Protein AF-A0A4U1B820-F1 (afdb_monomer_lite)

pLDDT: mean 71.43, std 13.62, range [42.38, 93.38]

Radius of gyration: 17.87 Å; chains: 1; bounding box: 34×48×53 Å

Secondary structure (DSSP, 8-state):
-HHHHHHHHHHHHHHHHHHHHHHHHHHHHHHHHHHHHHHH--SS--S-HHHHHHHHHHHHHHHHHHSTTS-HHHHHHHHH--SS--HHHHHHHHHHHHHHHHHHHHHHH--HHHHHHHHHHHHHHHHHHHHHHHHTT-

Sequence (138 aa):
MEYVIAIIVLFIAFYFGKLFAYRSRSIGCAIEALQSTFDTYSEDAAPSPRFIKGRLSMAYDDLSRRAETADIKDYAKRMLAVNDPTPEHIAMLLLLKLSNDFKMENSKTQDPIFDVLSSWCENAHGHLVEGEKMKGLS

Structure (mmCIF, N/CA/C/O backbone):
data_AF-A0A4U1B820-F1
#
_entry.id   AF-A0A4U1B820-F1
#
loop_
_atom_site.group_PDB
_atom_site.id
_atom_site.type_symbol
_atom_site.la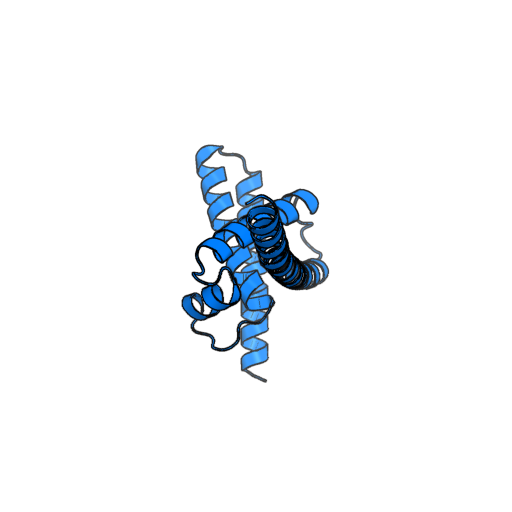bel_atom_id
_atom_site.label_alt_id
_atom_site.label_comp_id
_atom_site.label_asym_id
_atom_site.label_entity_id
_atom_site.label_seq_id
_atom_site.pdbx_PDB_ins_code
_atom_site.Cartn_x
_atom_site.Cartn_y
_atom_site.Cartn_z
_atom_site.occupancy
_atom_site.B_iso_or_equiv
_atom_site.auth_seq_id
_atom_site.auth_comp_id
_atom_site.auth_asym_id
_atom_site.auth_atom_id
_atom_site.pdbx_PDB_model_num
ATOM 1 N N . MET A 1 1 ? 11.362 30.726 32.177 1.00 55.50 1 MET A N 1
ATOM 2 C CA . MET A 1 1 ? 10.922 30.504 30.780 1.00 55.50 1 MET A CA 1
ATOM 3 C C . MET A 1 1 ? 11.479 29.211 30.182 1.00 55.50 1 MET A C 1
ATOM 5 O O . MET A 1 1 ? 10.722 28.527 29.512 1.00 55.50 1 MET A O 1
ATOM 9 N N . GLU A 1 2 ? 12.725 28.814 30.463 1.00 53.53 2 GLU A N 1
ATOM 10 C CA . GLU A 1 2 ? 13.340 27.586 29.905 1.00 53.53 2 GLU A CA 1
ATOM 11 C C . GLU A 1 2 ? 12.589 26.280 30.231 1.00 53.53 2 GLU A C 1
ATOM 13 O O . GLU A 1 2 ? 12.400 25.440 29.354 1.00 53.53 2 GLU A O 1
ATOM 18 N N . TYR A 1 3 ? 12.066 26.133 31.453 1.00 59.53 3 TYR A N 1
ATOM 19 C CA . TYR A 1 3 ? 11.310 24.938 31.859 1.00 59.53 3 TYR A CA 1
ATOM 20 C C . TYR A 1 3 ? 10.005 24.733 31.074 1.00 59.53 3 TYR A C 1
ATOM 22 O O . TYR A 1 3 ? 9.602 23.600 30.828 1.00 59.53 3 TYR A O 1
ATOM 30 N N . VAL A 1 4 ? 9.359 25.818 30.635 1.00 65.75 4 VAL A N 1
ATOM 31 C CA . VAL A 1 4 ? 8.118 25.749 29.844 1.00 65.75 4 VAL A CA 1
ATOM 32 C C . VAL A 1 4 ? 8.415 25.217 28.440 1.00 65.75 4 VAL A C 1
ATOM 34 O O . VAL A 1 4 ? 7.670 24.390 27.922 1.00 65.75 4 VAL A O 1
ATOM 37 N N . ILE A 1 5 ? 9.547 25.621 27.857 1.00 64.62 5 ILE A N 1
ATOM 38 C CA . ILE A 1 5 ? 9.996 25.155 26.539 1.00 64.62 5 ILE A CA 1
ATOM 39 C C . ILE A 1 5 ? 10.348 23.662 26.596 1.00 64.62 5 ILE A C 1
ATOM 41 O O . ILE A 1 5 ? 9.909 22.901 25.736 1.00 64.62 5 ILE A O 1
ATOM 45 N N . ALA A 1 6 ? 11.060 23.214 27.635 1.00 65.44 6 ALA A N 1
ATOM 46 C CA . ALA A 1 6 ? 11.412 21.802 27.810 1.00 65.44 6 ALA A CA 1
ATOM 47 C C . ALA A 1 6 ? 10.178 20.889 27.944 1.00 65.44 6 ALA A C 1
ATOM 49 O O . ALA A 1 6 ? 10.138 19.808 27.355 1.00 65.44 6 ALA A O 1
ATOM 50 N N . ILE A 1 7 ? 9.145 21.339 28.666 1.00 72.06 7 ILE A N 1
ATOM 51 C CA . ILE A 1 7 ? 7.883 20.600 28.817 1.00 72.06 7 ILE A CA 1
ATOM 52 C C . ILE A 1 7 ? 7.138 20.511 27.483 1.00 72.06 7 ILE A C 1
ATOM 54 O O . ILE A 1 7 ? 6.667 19.433 27.130 1.00 72.06 7 ILE A O 1
ATOM 58 N N . ILE A 1 8 ? 7.072 21.601 26.712 1.00 71.62 8 ILE A N 1
ATOM 59 C CA . ILE A 1 8 ? 6.437 21.602 25.385 1.00 71.62 8 ILE A CA 1
ATOM 60 C C . ILE A 1 8 ? 7.174 20.653 24.432 1.00 71.62 8 ILE A C 1
ATOM 62 O O . ILE A 1 8 ? 6.528 19.868 23.743 1.00 71.62 8 ILE A O 1
ATOM 66 N N . VAL A 1 9 ? 8.510 20.653 24.429 1.00 68.12 9 VAL A N 1
ATOM 67 C CA . VAL A 1 9 ? 9.314 19.743 23.593 1.00 68.12 9 VAL A CA 1
ATOM 68 C C . VAL A 1 9 ? 9.096 18.281 23.985 1.00 68.12 9 VAL A C 1
ATOM 70 O O . VAL A 1 9 ? 8.919 17.445 23.102 1.00 68.12 9 VAL A O 1
ATOM 73 N N . LEU A 1 10 ? 9.038 17.960 25.282 1.00 72.12 10 LEU A N 1
ATOM 74 C CA . LEU A 1 10 ? 8.713 16.609 25.754 1.00 72.12 10 LEU A CA 1
ATOM 75 C C . LEU A 1 10 ? 7.293 16.191 25.362 1.00 72.12 10 LEU A C 1
ATOM 77 O O . LEU A 1 10 ? 7.086 15.054 24.943 1.00 72.12 10 LEU A O 1
ATOM 81 N N . PHE A 1 11 ? 6.324 17.104 25.451 1.00 68.06 11 PHE A N 1
ATOM 82 C CA . PHE A 1 11 ? 4.939 16.835 25.071 1.00 68.06 11 PHE A CA 1
ATOM 83 C C . PHE A 1 11 ? 4.807 16.592 23.565 1.00 68.06 11 PHE A C 1
ATOM 85 O O . PHE A 1 11 ? 4.163 15.632 23.152 1.00 68.06 11 PHE A O 1
ATOM 92 N N . ILE A 1 12 ? 5.480 17.406 22.747 1.00 67.00 12 ILE A N 1
ATOM 93 C CA . ILE A 1 12 ? 5.582 17.235 21.295 1.00 67.00 12 ILE A CA 1
ATOM 94 C C . ILE A 1 12 ? 6.259 15.896 20.983 1.00 67.00 12 ILE A C 1
ATOM 96 O O . ILE A 1 12 ? 5.675 15.072 20.290 1.00 67.00 12 ILE A O 1
ATOM 100 N N . ALA A 1 13 ? 7.438 15.617 21.541 1.00 61.66 13 ALA A N 1
ATOM 101 C CA . ALA A 1 13 ? 8.157 14.366 21.302 1.00 61.66 13 ALA A CA 1
ATOM 102 C C . ALA A 1 13 ? 7.341 13.129 21.711 1.00 61.66 13 ALA A C 1
ATOM 104 O O . ALA A 1 13 ? 7.343 12.127 21.001 1.00 61.66 13 ALA A O 1
ATOM 105 N N . PHE A 1 14 ? 6.592 13.204 22.813 1.00 63.84 14 PHE A N 1
ATOM 106 C CA . PHE A 1 14 ? 5.706 12.132 23.260 1.00 63.84 14 PHE A CA 1
ATOM 107 C C . PHE A 1 14 ? 4.495 11.949 22.335 1.00 63.84 14 PHE A C 1
ATOM 109 O O . PHE A 1 14 ? 4.158 10.820 21.974 1.00 63.84 14 PHE A O 1
ATOM 116 N N . TYR A 1 15 ? 3.854 13.046 21.919 1.00 56.09 15 TYR A N 1
ATOM 117 C CA . TYR A 1 15 ? 2.681 13.017 21.045 1.00 56.09 15 TYR A CA 1
ATOM 118 C C . TYR A 1 15 ? 3.047 12.522 19.642 1.00 56.09 15 TYR A C 1
ATOM 120 O O . TYR A 1 15 ? 2.432 11.584 19.132 1.00 56.09 15 TYR A O 1
ATOM 128 N N . PHE A 1 16 ? 4.116 13.072 19.059 1.00 53.41 16 PHE A N 1
ATOM 129 C CA . PHE A 1 16 ? 4.671 12.603 17.794 1.00 53.41 16 PHE A CA 1
ATOM 130 C C . PHE A 1 16 ? 5.198 11.172 17.919 1.00 53.41 16 PHE A C 1
ATOM 132 O O . PHE A 1 16 ? 4.896 10.358 17.057 1.00 53.41 16 PHE A O 1
ATOM 139 N N . GLY A 1 17 ? 5.899 10.814 18.998 1.00 52.72 17 GLY A N 1
ATOM 140 C CA . GLY A 1 17 ? 6.413 9.459 19.217 1.00 52.72 17 GLY A CA 1
ATOM 141 C C . GLY A 1 17 ? 5.313 8.397 19.259 1.00 52.72 17 GLY A C 1
ATOM 142 O O . GLY A 1 17 ? 5.448 7.346 18.633 1.00 52.72 17 GLY A O 1
ATOM 143 N N . LYS A 1 18 ? 4.179 8.685 19.914 1.00 50.97 18 LYS A N 1
ATOM 144 C CA . LYS A 1 18 ? 3.003 7.804 19.872 1.00 50.97 18 LYS A CA 1
ATOM 145 C C . LYS A 1 18 ? 2.379 7.743 18.480 1.00 50.97 18 LYS A C 1
ATOM 147 O O . LYS A 1 18 ? 2.098 6.644 18.012 1.00 50.97 18 LYS A O 1
ATOM 152 N N . LEU A 1 19 ? 2.215 8.876 17.797 1.00 52.62 19 LEU A N 1
ATOM 153 C CA . LEU A 1 19 ? 1.731 8.917 16.411 1.00 52.62 19 LEU A CA 1
ATOM 154 C C . LEU A 1 19 ? 2.612 8.085 15.468 1.00 52.62 19 LEU A C 1
ATOM 156 O O . LEU A 1 19 ? 2.094 7.295 14.683 1.00 52.62 19 LEU A O 1
ATOM 160 N N . PHE A 1 20 ? 3.935 8.198 15.583 1.00 53.22 20 PHE A N 1
ATOM 161 C CA . PHE A 1 20 ? 4.890 7.411 14.804 1.00 53.22 20 PHE A CA 1
ATOM 162 C C . PHE A 1 20 ? 4.837 5.920 15.155 1.00 53.22 20 PHE A C 1
ATOM 164 O O . PHE A 1 20 ? 4.882 5.093 14.249 1.00 53.22 20 PHE A O 1
ATOM 171 N N . ALA A 1 21 ? 4.680 5.554 16.430 1.00 52.72 21 ALA A N 1
ATOM 172 C CA . ALA A 1 21 ? 4.559 4.155 16.845 1.00 52.72 21 ALA A CA 1
ATOM 173 C C . ALA A 1 21 ? 3.263 3.497 16.334 1.00 52.72 21 ALA A C 1
ATOM 175 O O . ALA A 1 21 ? 3.300 2.372 15.834 1.00 52.72 21 ALA A O 1
ATOM 176 N N . TYR A 1 22 ? 2.127 4.201 16.403 1.00 53.62 22 TYR A N 1
ATOM 177 C CA . TYR A 1 22 ? 0.849 3.715 15.868 1.00 53.62 22 TYR A CA 1
ATOM 178 C C . TYR A 1 22 ? 0.877 3.593 14.344 1.00 53.62 22 TYR A C 1
ATOM 180 O O . TYR A 1 22 ? 0.462 2.565 13.804 1.00 53.62 22 TYR A O 1
ATOM 188 N N . ARG A 1 23 ? 1.430 4.596 13.650 1.00 52.97 23 ARG A N 1
ATOM 189 C CA . ARG A 1 23 ? 1.606 4.550 12.194 1.00 52.97 23 ARG A CA 1
ATOM 190 C C . ARG A 1 23 ? 2.532 3.413 11.781 1.00 52.97 23 ARG A C 1
ATOM 192 O O . ARG A 1 23 ? 2.145 2.625 10.934 1.00 52.97 23 ARG A O 1
ATOM 199 N N . SER A 1 24 ? 3.687 3.261 12.428 1.00 52.78 24 SER A N 1
ATOM 200 C CA . SER A 1 24 ? 4.642 2.181 12.143 1.00 52.78 24 SER A CA 1
ATOM 201 C C . SER A 1 24 ? 4.023 0.791 12.323 1.00 52.78 24 SER A C 1
ATOM 203 O O . SER A 1 24 ? 4.220 -0.084 11.485 1.00 52.78 24 SER A O 1
ATOM 205 N N . ARG A 1 25 ? 3.197 0.593 13.360 1.00 56.41 25 ARG A N 1
ATOM 206 C CA . ARG A 1 25 ? 2.516 -0.687 13.603 1.00 56.41 25 ARG A CA 1
ATOM 207 C C . ARG A 1 25 ? 1.419 -0.983 12.579 1.00 56.41 25 ARG A C 1
ATOM 209 O O . ARG A 1 25 ? 1.316 -2.112 12.122 1.00 56.41 25 ARG A O 1
ATOM 216 N N . SER A 1 26 ? 0.623 0.016 12.202 1.00 53.12 26 SER A N 1
ATOM 217 C CA . SER A 1 26 ? -0.433 -0.139 11.191 1.00 53.12 26 SER A CA 1
ATOM 218 C C . SER A 1 26 ? 0.143 -0.325 9.779 1.00 53.12 26 SER A C 1
ATOM 220 O O . SER A 1 26 ? -0.326 -1.181 9.033 1.00 53.12 26 SER A O 1
ATOM 222 N N . ILE A 1 27 ? 1.231 0.385 9.454 1.00 56.25 27 ILE A N 1
ATOM 223 C CA . ILE A 1 27 ? 2.064 0.132 8.268 1.00 56.25 27 ILE A CA 1
ATOM 224 C C . ILE A 1 27 ? 2.595 -1.297 8.306 1.00 56.25 27 ILE A C 1
ATOM 226 O O . ILE A 1 27 ? 2.473 -2.006 7.319 1.00 56.25 27 ILE A O 1
ATOM 230 N N . GLY A 1 28 ? 3.146 -1.727 9.443 1.00 54.31 28 GLY A N 1
ATOM 231 C CA . GLY A 1 28 ? 3.644 -3.083 9.659 1.00 54.31 28 GLY A CA 1
ATOM 232 C C . GLY A 1 28 ? 2.584 -4.134 9.361 1.00 54.31 28 GLY A C 1
ATOM 233 O O . GLY A 1 28 ? 2.816 -4.967 8.502 1.00 54.31 28 GLY A O 1
ATOM 234 N N . CYS A 1 29 ? 1.396 -4.038 9.963 1.00 59.47 29 CYS A N 1
ATOM 235 C CA . CYS A 1 29 ? 0.311 -4.996 9.737 1.00 59.47 29 CYS A CA 1
ATOM 236 C C . CYS A 1 29 ? -0.246 -4.960 8.305 1.00 59.47 29 CYS A C 1
ATOM 238 O O . CYS A 1 29 ? -0.583 -6.006 7.763 1.00 59.47 29 CYS A O 1
ATOM 240 N N . ALA A 1 30 ? -0.347 -3.786 7.673 1.00 57.31 30 ALA A N 1
ATOM 241 C CA . ALA A 1 30 ? -0.787 -3.684 6.279 1.00 57.31 30 ALA A CA 1
ATOM 242 C C . ALA A 1 30 ? 0.271 -4.237 5.310 1.00 57.31 30 ALA A C 1
ATOM 244 O O . ALA A 1 30 ? -0.066 -4.928 4.353 1.00 57.31 30 ALA A O 1
ATOM 245 N N . ILE A 1 31 ? 1.555 -3.980 5.579 1.00 58.22 31 ILE A N 1
ATOM 246 C CA . ILE A 1 31 ? 2.679 -4.558 4.838 1.00 58.22 31 ILE A CA 1
ATOM 247 C C . ILE A 1 31 ? 2.772 -6.063 5.088 1.00 58.22 31 ILE A C 1
ATOM 249 O O . ILE A 1 31 ? 3.062 -6.784 4.149 1.00 58.22 31 ILE A O 1
ATOM 253 N N . GLU A 1 32 ? 2.510 -6.550 6.299 1.00 60.06 32 GLU A N 1
ATOM 254 C CA . GLU A 1 32 ? 2.460 -7.977 6.635 1.00 60.06 32 GLU A CA 1
ATOM 255 C C . GLU A 1 32 ? 1.273 -8.669 5.962 1.00 60.06 32 GLU A C 1
ATOM 257 O O . GLU A 1 32 ? 1.434 -9.764 5.441 1.00 60.06 32 GLU A O 1
ATOM 262 N N . ALA A 1 33 ? 0.099 -8.034 5.899 1.00 58.88 33 ALA A N 1
ATOM 263 C CA . ALA A 1 33 ? -1.048 -8.546 5.147 1.00 58.88 33 ALA A CA 1
ATOM 264 C C . ALA A 1 33 ? -0.750 -8.587 3.643 1.00 58.88 33 ALA A C 1
ATOM 266 O O . ALA A 1 33 ? -1.067 -9.565 2.965 1.00 58.88 33 ALA A O 1
ATOM 267 N N . LEU A 1 34 ? -0.056 -7.568 3.133 1.00 60.03 34 LEU A N 1
ATOM 268 C CA . LEU A 1 34 ? 0.490 -7.588 1.785 1.00 60.03 34 LEU A CA 1
ATOM 269 C C . LEU A 1 34 ? 1.520 -8.714 1.628 1.00 60.03 34 LEU A C 1
ATOM 271 O O . LEU A 1 34 ? 1.418 -9.445 0.658 1.00 60.03 34 LEU A O 1
ATOM 275 N N . GLN A 1 35 ? 2.457 -8.908 2.567 1.00 56.75 35 GLN A N 1
ATOM 276 C CA . GLN A 1 35 ? 3.464 -9.991 2.576 1.00 56.75 35 GLN A CA 1
ATOM 277 C C . GLN A 1 35 ? 2.837 -11.375 2.601 1.00 56.75 35 GLN A C 1
ATOM 279 O O . GLN A 1 35 ? 3.213 -12.204 1.793 1.00 56.75 35 GLN A O 1
ATOM 284 N N . SER A 1 36 ? 1.817 -11.591 3.418 1.00 56.88 36 SER A N 1
ATOM 285 C CA . SER A 1 36 ? 0.996 -12.801 3.402 1.00 56.88 36 SER A CA 1
ATOM 286 C C . SER A 1 36 ? 0.371 -13.037 2.019 1.00 56.88 36 SER A C 1
ATOM 288 O O . SER A 1 36 ? 0.421 -14.141 1.479 1.00 56.88 36 SER A O 1
ATOM 290 N N . THR A 1 37 ? -0.138 -11.977 1.386 1.00 53.84 37 THR A N 1
ATOM 291 C CA . THR A 1 37 ? -0.687 -12.045 0.022 1.00 53.84 37 THR A CA 1
ATOM 292 C C . THR A 1 37 ? 0.409 -12.317 -1.021 1.00 5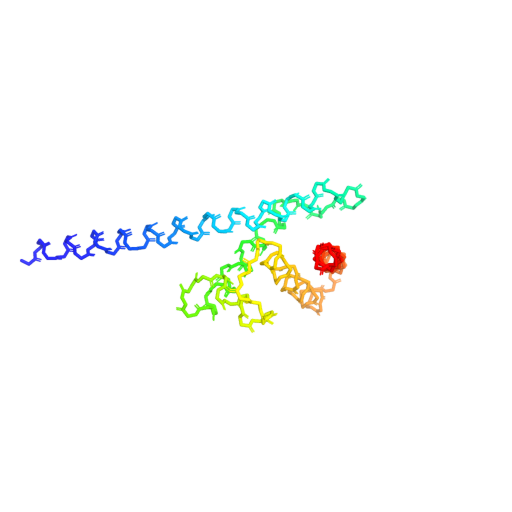3.84 37 THR A C 1
ATOM 294 O O . THR A 1 37 ? 0.193 -13.099 -1.941 1.00 53.84 37 THR A O 1
ATOM 297 N N . PHE A 1 38 ? 1.604 -11.736 -0.852 1.00 53.41 38 PHE A N 1
ATOM 298 C CA . PHE A 1 38 ? 2.796 -11.973 -1.675 1.00 53.41 38 PHE A CA 1
ATOM 299 C C . PHE A 1 38 ? 3.301 -13.423 -1.552 1.00 53.41 38 PHE A C 1
ATOM 301 O O . PHE A 1 38 ? 3.618 -14.034 -2.567 1.00 53.41 38 PHE A O 1
ATOM 308 N N . ASP A 1 39 ? 3.350 -13.979 -0.338 1.00 52.25 39 ASP A N 1
ATOM 309 C CA . ASP A 1 39 ? 3.803 -15.351 -0.058 1.00 52.25 39 ASP A CA 1
ATOM 310 C C . ASP A 1 39 ? 2.824 -16.395 -0.618 1.00 52.25 39 ASP A C 1
ATOM 312 O O . ASP A 1 39 ? 3.222 -17.503 -0.973 1.00 52.25 39 ASP A O 1
ATOM 316 N N . THR A 1 40 ? 1.546 -16.025 -0.744 1.00 49.59 40 THR A N 1
ATOM 317 C CA . THR A 1 40 ? 0.500 -16.865 -1.345 1.00 49.59 40 THR A CA 1
ATOM 318 C C . THR A 1 40 ? 0.516 -16.803 -2.883 1.00 49.59 40 THR A C 1
ATOM 320 O O . THR A 1 40 ? 0.015 -17.715 -3.536 1.00 49.59 40 THR A O 1
ATOM 323 N N . TYR A 1 41 ? 1.123 -15.767 -3.479 1.00 44.84 41 TYR A N 1
ATOM 324 C CA . TYR A 1 41 ? 1.188 -15.549 -4.929 1.00 44.84 41 TYR A CA 1
ATOM 325 C C . TYR A 1 41 ? 2.606 -15.767 -5.479 1.00 44.84 41 TYR A C 1
ATOM 327 O O . TYR A 1 41 ? 3.275 -14.843 -5.943 1.00 44.84 41 TYR A O 1
ATOM 335 N N . SER A 1 42 ? 3.088 -17.010 -5.423 1.00 45.00 42 SER A N 1
ATOM 336 C CA . SER A 1 42 ? 4.378 -17.395 -6.003 1.00 45.00 42 SER A CA 1
ATOM 337 C C . SER A 1 42 ? 4.241 -17.862 -7.459 1.00 45.00 42 SER A C 1
ATOM 339 O O . SER A 1 42 ? 4.435 -19.040 -7.742 1.00 45.00 42 SER A O 1
ATOM 341 N N . GLU A 1 43 ? 3.942 -16.959 -8.392 1.00 42.62 43 GLU A N 1
ATOM 342 C CA . GLU A 1 43 ? 4.202 -17.233 -9.823 1.00 42.62 43 GLU A CA 1
ATOM 343 C C . GLU A 1 43 ? 4.923 -16.085 -10.543 1.00 42.62 43 GLU A C 1
ATOM 345 O O . GLU A 1 43 ? 5.781 -16.360 -11.374 1.00 42.62 43 GLU A O 1
ATOM 350 N N . ASP A 1 44 ? 4.752 -14.828 -10.118 1.00 46.50 44 ASP A N 1
ATOM 351 C CA . ASP A 1 44 ? 5.515 -13.694 -10.651 1.00 46.50 44 ASP A CA 1
ATOM 352 C C . ASP A 1 44 ? 6.215 -12.954 -9.511 1.00 46.50 44 ASP A C 1
ATOM 354 O O . ASP A 1 44 ? 5.602 -12.186 -8.764 1.00 46.50 44 ASP A O 1
ATOM 358 N N . ALA A 1 45 ? 7.515 -13.209 -9.340 1.00 49.47 45 ALA A N 1
ATOM 359 C CA . ALA A 1 45 ? 8.330 -12.534 -8.339 1.00 49.47 45 ALA A CA 1
ATOM 360 C C . ALA A 1 45 ? 8.196 -11.013 -8.508 1.00 49.47 45 ALA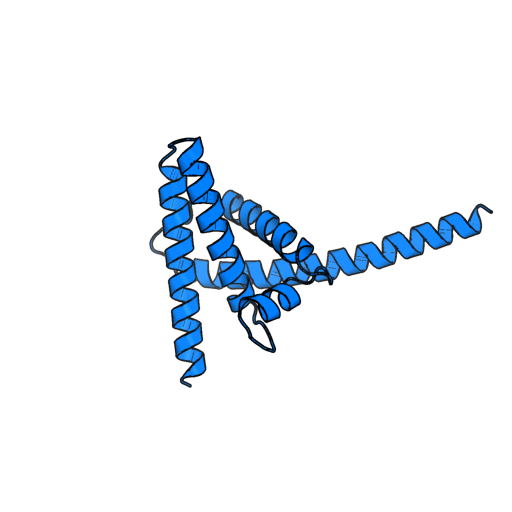 A C 1
ATOM 362 O O . ALA A 1 45 ? 8.641 -10.457 -9.514 1.00 49.47 45 ALA A O 1
ATOM 363 N N . ALA A 1 46 ? 7.587 -10.344 -7.522 1.00 53.19 46 ALA A N 1
ATOM 364 C CA . ALA A 1 46 ? 7.445 -8.894 -7.511 1.00 53.19 46 ALA A CA 1
ATOM 365 C C . ALA A 1 46 ? 8.798 -8.243 -7.877 1.00 53.19 46 ALA A C 1
ATOM 367 O O . ALA A 1 46 ? 9.811 -8.577 -7.244 1.00 53.19 46 ALA A O 1
ATOM 368 N N . PRO A 1 47 ? 8.869 -7.338 -8.875 1.00 61.41 47 PRO A N 1
ATOM 369 C CA . PRO A 1 47 ? 10.141 -6.761 -9.294 1.00 61.41 47 PRO A CA 1
ATOM 370 C C . PRO A 1 47 ? 10.772 -6.016 -8.110 1.00 61.41 47 PRO A C 1
ATOM 372 O O . PRO A 1 47 ? 10.229 -5.031 -7.623 1.00 61.41 47 PRO A O 1
ATOM 375 N N . SER A 1 48 ? 11.901 -6.526 -7.606 1.00 63.53 48 SER A N 1
ATOM 376 C CA . SER A 1 48 ? 12.601 -6.069 -6.391 1.00 63.53 48 SER A CA 1
ATOM 377 C C . SER A 1 48 ? 11.687 -5.808 -5.168 1.00 63.53 48 SER A C 1
ATOM 379 O O . SER A 1 48 ? 11.187 -4.695 -4.973 1.00 63.53 48 SER A O 1
ATOM 381 N N . PRO A 1 49 ? 11.564 -6.764 -4.226 1.00 65.12 49 PRO A N 1
ATOM 382 C CA . PRO A 1 49 ? 10.747 -6.617 -3.012 1.00 65.12 49 PRO A CA 1
ATOM 383 C C . PRO A 1 49 ? 11.044 -5.356 -2.183 1.00 65.12 49 PRO A C 1
ATOM 385 O O . PRO A 1 49 ? 10.152 -4.777 -1.563 1.00 65.12 49 PRO A O 1
ATOM 388 N N . ARG A 1 50 ? 12.301 -4.884 -2.185 1.00 66.38 50 ARG A N 1
ATOM 389 C CA . ARG A 1 50 ? 12.693 -3.641 -1.498 1.00 66.38 50 ARG A CA 1
ATOM 390 C C . ARG A 1 50 ? 12.066 -2.405 -2.139 1.00 66.38 50 ARG A C 1
ATOM 392 O O . ARG A 1 50 ? 11.647 -1.503 -1.418 1.00 66.38 50 ARG A O 1
ATOM 399 N N . PHE A 1 51 ? 12.008 -2.368 -3.469 1.00 72.62 51 PHE A N 1
ATOM 400 C CA . PHE A 1 51 ? 11.422 -1.258 -4.214 1.00 72.62 51 PHE A CA 1
ATOM 401 C C . PHE A 1 51 ? 9.918 -1.167 -3.943 1.00 72.62 51 PHE A C 1
ATOM 403 O O . PHE A 1 51 ? 9.434 -0.123 -3.507 1.00 72.62 51 PHE A O 1
ATOM 410 N N . ILE A 1 52 ? 9.206 -2.288 -4.082 1.00 72.88 52 ILE A N 1
ATOM 411 C CA . ILE A 1 52 ? 7.768 -2.374 -3.800 1.00 72.88 52 ILE A CA 1
ATOM 412 C C . ILE A 1 52 ? 7.452 -1.981 -2.354 1.00 72.88 52 ILE A C 1
ATOM 414 O O . ILE A 1 52 ? 6.560 -1.166 -2.122 1.00 72.88 52 ILE A O 1
ATOM 418 N N . LYS A 1 53 ? 8.228 -2.465 -1.376 1.00 69.50 53 LYS A N 1
ATOM 419 C CA . LYS A 1 53 ? 8.042 -2.098 0.036 1.00 69.50 53 LYS A CA 1
ATOM 420 C C . LYS A 1 53 ? 8.202 -0.594 0.280 1.00 69.50 53 LYS A C 1
ATOM 422 O O . LYS A 1 53 ? 7.410 -0.003 1.012 1.00 69.50 53 LYS A O 1
ATOM 427 N N . GLY A 1 54 ? 9.195 0.039 -0.348 1.00 69.38 54 GLY A N 1
ATOM 428 C CA . GLY A 1 54 ? 9.382 1.490 -0.262 1.00 69.38 54 GLY A CA 1
ATOM 429 C C . GLY A 1 54 ? 8.205 2.266 -0.860 1.00 69.38 54 GLY A C 1
ATOM 430 O O . GLY A 1 54 ? 7.718 3.221 -0.257 1.00 69.38 54 GLY A O 1
ATOM 431 N N . ARG A 1 55 ? 7.699 1.817 -2.014 1.00 80.62 55 ARG A N 1
ATOM 432 C CA . ARG A 1 55 ? 6.541 2.413 -2.697 1.00 80.62 55 ARG A CA 1
ATOM 433 C C . ARG A 1 55 ? 5.256 2.272 -1.880 1.0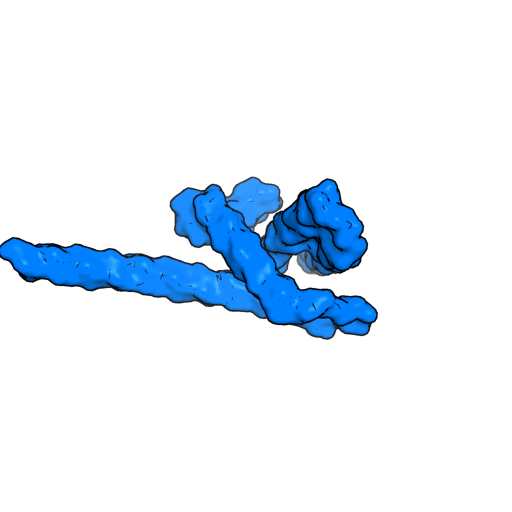0 80.62 55 ARG A C 1
ATOM 435 O O . ARG A 1 55 ? 4.532 3.251 -1.727 1.00 80.62 55 ARG A O 1
ATOM 442 N N . LEU A 1 56 ? 5.030 1.111 -1.272 1.00 75.19 56 LEU A N 1
ATOM 443 C CA . LEU A 1 56 ? 3.913 0.869 -0.356 1.00 75.19 56 LEU A CA 1
ATOM 444 C C . LEU A 1 56 ? 3.954 1.785 0.870 1.00 75.19 56 LEU A C 1
ATOM 446 O O . LEU A 1 56 ? 2.932 2.360 1.231 1.00 75.19 56 LEU A O 1
ATOM 450 N N . SER A 1 57 ? 5.131 1.975 1.474 1.00 74.06 57 SER A N 1
ATOM 451 C CA . SER A 1 57 ? 5.291 2.898 2.605 1.00 74.06 57 SER A CA 1
ATOM 452 C C . SER A 1 57 ? 4.950 4.337 2.212 1.00 74.06 57 SER A C 1
ATOM 454 O O . SER A 1 57 ? 4.219 5.014 2.929 1.00 74.06 57 SER A O 1
ATOM 456 N N . MET A 1 58 ? 5.422 4.796 1.048 1.00 77.81 58 MET A N 1
ATOM 457 C CA . MET A 1 58 ? 5.099 6.134 0.542 1.00 77.81 58 MET A CA 1
ATOM 458 C C . MET A 1 58 ? 3.604 6.292 0.238 1.00 77.81 58 MET A C 1
ATOM 460 O O . MET A 1 58 ? 3.017 7.327 0.555 1.00 77.81 58 MET A O 1
ATOM 464 N N . ALA A 1 59 ? 2.970 5.268 -0.340 1.00 79.56 59 ALA A N 1
ATOM 465 C CA . ALA A 1 59 ? 1.532 5.263 -0.590 1.00 79.56 59 ALA A CA 1
ATOM 466 C C . ALA A 1 59 ? 0.733 5.311 0.720 1.00 79.56 59 ALA A C 1
ATOM 468 O O . ALA A 1 59 ? -0.232 6.068 0.819 1.00 79.56 59 ALA A O 1
ATOM 469 N N . TYR A 1 60 ? 1.168 4.573 1.743 1.00 77.38 60 TYR A N 1
ATOM 470 C CA . TYR A 1 60 ? 0.560 4.608 3.069 1.00 77.38 60 TYR A CA 1
ATOM 471 C C . TYR A 1 60 ? 0.653 6.000 3.693 1.00 77.38 60 TYR A C 1
ATOM 473 O O . TYR A 1 60 ? -0.346 6.532 4.181 1.00 77.38 60 TYR A O 1
ATOM 481 N N . ASP A 1 61 ? 1.831 6.620 3.667 1.00 74.25 61 ASP A N 1
ATOM 482 C CA . ASP A 1 61 ? 2.026 7.965 4.212 1.00 74.25 61 ASP A CA 1
ATOM 483 C C . ASP A 1 61 ? 1.214 9.021 3.447 1.00 74.25 61 ASP A C 1
ATOM 485 O O . ASP A 1 61 ? 0.734 9.992 4.035 1.00 74.25 61 ASP A O 1
ATOM 489 N N . ASP A 1 62 ? 1.007 8.850 2.139 1.00 79.81 62 ASP A N 1
ATOM 490 C CA . ASP A 1 62 ? 0.126 9.727 1.365 1.00 79.81 62 ASP A CA 1
ATOM 491 C C . ASP A 1 62 ? -1.351 9.547 1.737 1.00 79.81 62 ASP A C 1
ATOM 493 O O . ASP A 1 62 ? -2.041 10.525 2.025 1.00 79.81 62 ASP A O 1
ATOM 497 N N . LEU A 1 63 ? -1.840 8.305 1.782 1.00 75.81 63 LEU A N 1
ATOM 498 C CA . LEU A 1 63 ? -3.242 8.012 2.096 1.00 75.81 63 LEU A CA 1
ATOM 499 C C . LEU A 1 63 ? -3.594 8.345 3.546 1.00 75.81 63 LEU A C 1
ATOM 501 O O . LEU A 1 63 ? -4.646 8.924 3.808 1.00 75.81 63 LEU A O 1
ATOM 505 N N . SER A 1 64 ? -2.698 8.049 4.486 1.00 71.00 64 SER A N 1
ATOM 506 C CA . SER A 1 64 ? -2.880 8.421 5.888 1.00 71.00 64 SER A CA 1
ATOM 507 C C . SER A 1 64 ? -2.923 9.937 6.062 1.00 71.00 64 SER A C 1
ATOM 509 O O . SER A 1 64 ? -3.799 10.419 6.760 1.00 71.00 64 SER A O 1
ATOM 511 N N . ARG A 1 65 ? -2.089 10.728 5.371 1.00 73.12 65 ARG A N 1
ATOM 512 C CA . ARG A 1 65 ? -2.180 12.204 5.420 1.00 73.12 65 ARG A CA 1
ATOM 513 C C . ARG A 1 65 ? -3.489 12.765 4.863 1.00 73.12 65 ARG A C 1
ATOM 515 O O . ARG A 1 65 ? -3.893 13.849 5.270 1.00 73.12 65 ARG A O 1
ATOM 522 N N . ARG A 1 66 ? -4.150 12.054 3.944 1.00 71.50 66 ARG A N 1
ATOM 523 C CA . ARG A 1 66 ? -5.498 12.403 3.453 1.00 71.50 66 ARG A CA 1
ATOM 524 C C . ARG A 1 66 ? -6.594 12.054 4.466 1.00 71.50 66 ARG A C 1
ATOM 526 O O . ARG A 1 66 ? -7.715 12.549 4.352 1.00 71.50 66 ARG A O 1
ATOM 533 N N . ALA A 1 67 ? -6.295 11.210 5.453 1.00 64.25 67 ALA A N 1
ATOM 534 C CA . ALA A 1 67 ? -7.139 11.032 6.623 1.00 64.25 67 ALA A CA 1
ATOM 535 C C . ALA A 1 67 ? -6.930 12.198 7.595 1.00 64.25 67 ALA A C 1
ATOM 537 O O . ALA A 1 67 ? -5.807 12.478 8.004 1.00 64.25 67 ALA A O 1
ATOM 538 N N . GLU A 1 68 ? -8.009 12.851 8.022 1.00 57.53 68 GLU A N 1
ATOM 539 C CA . GLU A 1 68 ? -7.940 13.948 9.003 1.00 57.53 68 GLU A CA 1
ATOM 540 C C . GLU A 1 68 ? -7.334 13.498 10.343 1.00 57.53 68 GLU A C 1
ATOM 542 O O . GLU A 1 68 ? -6.705 14.285 11.045 1.00 57.53 68 GLU A O 1
ATOM 547 N N . THR A 1 69 ? -7.468 12.212 10.671 1.00 58.41 69 THR A N 1
ATOM 548 C CA . THR A 1 69 ? -6.925 11.569 11.877 1.00 58.41 69 THR A CA 1
ATOM 549 C C . THR A 1 69 ? -5.506 11.033 11.697 1.00 58.41 69 THR A C 1
ATOM 551 O O . THR A 1 69 ? -4.899 10.529 12.642 1.00 58.41 69 THR A O 1
ATOM 554 N N . ALA A 1 70 ? -4.966 11.124 10.482 1.00 57.50 70 ALA A N 1
ATOM 555 C CA . ALA A 1 70 ? -3.758 10.442 10.056 1.00 57.50 70 ALA A CA 1
ATOM 556 C C . ALA A 1 70 ? -3.745 8.918 10.272 1.00 57.50 70 ALA A C 1
ATOM 558 O O . ALA A 1 70 ? -2.672 8.305 10.334 1.00 57.50 70 ALA A O 1
ATOM 559 N N . ASP A 1 71 ? -4.934 8.322 10.371 1.00 68.38 71 ASP A N 1
ATOM 560 C CA . ASP A 1 71 ? -5.152 6.886 10.368 1.00 68.38 71 ASP A CA 1
ATOM 561 C C . ASP A 1 71 ? -5.709 6.468 9.003 1.00 68.38 71 ASP A C 1
ATOM 563 O O . ASP A 1 71 ? -6.777 6.907 8.568 1.00 68.38 71 ASP A O 1
ATOM 567 N N . ILE A 1 72 ? -4.981 5.585 8.319 1.00 73.56 72 ILE A N 1
ATOM 568 C CA . ILE A 1 72 ? -5.419 5.030 7.039 1.00 73.56 72 ILE A CA 1
ATOM 569 C C . ILE A 1 72 ? -6.738 4.262 7.177 1.00 73.56 72 ILE A C 1
ATOM 571 O O . ILE A 1 72 ? -7.467 4.151 6.197 1.00 73.56 72 ILE A O 1
ATOM 575 N N . LYS A 1 73 ? -7.084 3.772 8.377 1.00 75.44 73 LYS A N 1
ATOM 576 C CA . LYS A 1 73 ? -8.375 3.130 8.628 1.00 75.44 73 LYS A CA 1
ATOM 577 C C . LYS A 1 73 ? -9.523 4.094 8.392 1.00 75.44 73 LYS A C 1
ATOM 579 O O . LYS A 1 73 ? -10.479 3.727 7.728 1.00 75.44 73 LYS A O 1
ATOM 584 N N . ASP A 1 74 ? -9.441 5.336 8.850 1.00 74.94 74 ASP A N 1
ATOM 585 C CA . ASP A 1 74 ? -10.536 6.288 8.635 1.00 74.94 74 ASP A CA 1
ATOM 586 C C . ASP A 1 74 ? -10.638 6.721 7.170 1.00 74.94 74 ASP A C 1
ATOM 588 O O . ASP A 1 74 ? -11.729 6.977 6.658 1.00 74.94 74 ASP A O 1
ATOM 592 N N . TYR A 1 75 ? -9.511 6.741 6.456 1.00 78.44 75 TYR A N 1
ATOM 593 C CA . TYR A 1 75 ? -9.532 6.850 5.001 1.00 78.44 75 TYR A CA 1
ATOM 594 C C . TYR A 1 75 ? -10.211 5.632 4.357 1.00 78.44 75 TYR A C 1
ATOM 596 O O . TYR A 1 75 ? -11.097 5.800 3.523 1.00 78.44 75 TYR A O 1
ATOM 604 N N . ALA A 1 76 ? -9.867 4.419 4.790 1.00 79.94 76 ALA A N 1
ATOM 605 C CA . ALA A 1 76 ? -10.431 3.183 4.266 1.00 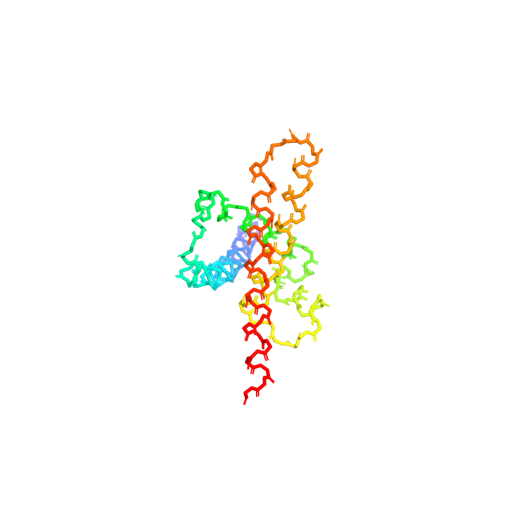79.94 76 ALA A CA 1
ATOM 606 C C . ALA A 1 76 ? -11.934 3.048 4.542 1.00 79.94 76 ALA A C 1
ATOM 608 O O . ALA A 1 76 ? -12.677 2.698 3.631 1.00 79.94 76 ALA A O 1
ATOM 609 N N . LYS A 1 77 ? -12.406 3.423 5.739 1.00 82.88 77 LYS A N 1
ATOM 610 C CA . LYS A 1 77 ? -13.839 3.482 6.075 1.00 82.88 77 LYS A CA 1
ATOM 611 C C . LYS A 1 77 ? -14.602 4.355 5.088 1.00 82.88 77 LYS A C 1
ATOM 613 O O . LYS A 1 77 ? -15.636 3.950 4.569 1.00 82.88 77 LYS A O 1
ATOM 618 N N . ARG A 1 78 ? -14.071 5.552 4.808 1.00 81.38 78 ARG A N 1
ATOM 619 C CA . ARG A 1 78 ? -14.696 6.521 3.897 1.00 81.38 78 ARG A CA 1
ATOM 620 C C . ARG A 1 78 ? -14.675 6.044 2.447 1.00 81.38 78 ARG A C 1
ATOM 622 O O . ARG A 1 78 ? -15.679 6.175 1.761 1.00 81.38 78 ARG A O 1
ATOM 629 N N . MET A 1 79 ? -13.550 5.498 1.991 1.00 83.62 79 MET A N 1
ATOM 630 C CA . MET A 1 79 ? -13.375 5.096 0.591 1.00 83.62 79 MET A CA 1
ATOM 631 C C . MET A 1 79 ? -14.083 3.791 0.237 1.00 83.62 79 MET A C 1
ATOM 633 O O . MET A 1 79 ? -14.562 3.653 -0.883 1.00 83.62 79 MET A O 1
ATOM 637 N N . LEU A 1 80 ? -14.136 2.837 1.167 1.00 82.31 80 LEU A N 1
ATOM 638 C CA . LEU A 1 80 ? -14.695 1.503 0.933 1.00 82.31 80 LEU A CA 1
ATOM 639 C C . LEU A 1 80 ? -16.097 1.330 1.533 1.00 82.31 80 LEU A C 1
ATOM 641 O O . LEU A 1 80 ? -16.699 0.278 1.361 1.00 82.31 80 LEU A O 1
ATOM 645 N N . ALA A 1 81 ? -16.618 2.346 2.231 1.00 82.81 81 ALA A N 1
ATOM 646 C CA . ALA A 1 81 ? -17.903 2.304 2.934 1.00 82.81 81 ALA A CA 1
ATOM 647 C C . ALA A 1 81 ? -18.034 1.121 3.922 1.00 82.81 81 ALA A C 1
ATOM 649 O O . ALA A 1 81 ? -19.121 0.583 4.125 1.00 82.81 81 ALA A O 1
ATOM 650 N N . VAL A 1 82 ? -16.922 0.730 4.557 1.00 78.94 82 VAL A N 1
ATOM 651 C CA . VAL A 1 82 ? -16.862 -0.333 5.575 1.00 78.94 82 VAL A CA 1
ATOM 652 C C . VAL A 1 82 ? -16.716 0.261 6.976 1.00 78.94 82 VAL A C 1
ATOM 654 O O . VAL A 1 82 ? -16.018 1.255 7.165 1.00 78.94 82 VAL A O 1
ATOM 657 N N . ASN A 1 83 ? -17.356 -0.349 7.977 1.00 76.00 83 ASN A N 1
ATOM 658 C CA . ASN A 1 83 ? -17.333 0.164 9.354 1.00 76.00 83 ASN A CA 1
ATOM 659 C C . ASN A 1 83 ? -16.023 -0.149 10.098 1.00 76.00 83 ASN A C 1
ATOM 661 O O . ASN A 1 83 ? -15.543 0.692 10.862 1.00 76.00 83 ASN A O 1
ATOM 665 N N . ASP A 1 84 ? -15.428 -1.322 9.857 1.00 80.56 84 ASP A N 1
ATOM 666 C CA . ASP A 1 84 ? -14.155 -1.738 10.456 1.00 80.56 84 ASP A CA 1
ATOM 667 C C . ASP A 1 84 ? -13.193 -2.267 9.376 1.00 80.56 84 ASP A C 1
ATOM 669 O O . ASP A 1 84 ? -13.281 -3.429 8.978 1.00 80.56 84 ASP A O 1
ATOM 673 N N . PRO A 1 85 ? -12.305 -1.414 8.833 1.00 78.12 85 PRO A N 1
ATOM 674 C CA . PRO A 1 85 ? -11.374 -1.816 7.791 1.00 78.12 85 PRO A CA 1
ATOM 675 C C . PRO A 1 85 ? -10.320 -2.772 8.343 1.00 78.12 85 PRO A C 1
ATOM 677 O O . PRO A 1 85 ? -9.545 -2.435 9.248 1.00 78.12 85 PRO A O 1
ATOM 680 N N . THR A 1 86 ? -10.258 -3.947 7.729 1.00 79.06 86 THR A N 1
ATOM 681 C CA . THR A 1 86 ? -9.210 -4.944 7.959 1.00 79.06 86 THR A CA 1
ATOM 682 C C . THR A 1 86 ? -7.889 -4.530 7.287 1.00 79.06 86 THR A C 1
ATOM 684 O O . THR A 1 86 ? -7.869 -3.645 6.421 1.00 79.06 86 THR A O 1
ATOM 687 N N . PRO A 1 87 ? -6.754 -5.149 7.657 1.00 76.38 87 PRO A N 1
ATOM 688 C CA . PRO A 1 87 ? -5.489 -4.963 6.948 1.00 76.38 87 PRO A CA 1
ATOM 689 C C . PRO A 1 87 ? -5.583 -5.216 5.435 1.00 76.38 87 PRO A C 1
ATOM 691 O O . PRO A 1 87 ? -4.938 -4.507 4.666 1.00 76.38 87 PRO A O 1
ATOM 694 N N . GLU A 1 88 ? -6.418 -6.157 4.993 1.00 77.50 88 GLU A N 1
ATOM 695 C CA . GLU A 1 88 ? -6.659 -6.457 3.579 1.00 77.50 88 GLU A CA 1
ATOM 696 C C . GLU A 1 88 ? -7.342 -5.295 2.847 1.00 77.50 88 GLU A C 1
ATOM 698 O O . GLU A 1 88 ? -6.921 -4.928 1.753 1.00 77.50 88 GLU A O 1
ATOM 703 N N . HIS A 1 89 ? -8.320 -4.634 3.471 1.00 81.31 89 HIS A N 1
ATOM 704 C CA . HIS A 1 89 ? -8.933 -3.421 2.918 1.00 81.31 89 HIS A CA 1
ATOM 705 C C . HIS A 1 89 ? -7.907 -2.297 2.718 1.00 81.31 89 HIS A C 1
ATOM 707 O O . HIS A 1 89 ? -7.921 -1.577 1.718 1.00 81.31 89 HIS A O 1
ATOM 713 N N . ILE A 1 90 ? -6.984 -2.148 3.669 1.00 81.38 90 ILE A N 1
ATOM 714 C CA . ILE A 1 90 ? -5.890 -1.178 3.565 1.00 81.38 90 ILE A CA 1
ATOM 715 C C . ILE A 1 90 ? -4.937 -1.583 2.432 1.00 81.38 90 ILE A C 1
ATOM 717 O O . ILE A 1 90 ? -4.552 -0.740 1.623 1.00 81.38 90 ILE A O 1
ATOM 721 N N . ALA A 1 91 ? -4.594 -2.868 2.336 1.00 81.38 91 ALA A N 1
ATOM 722 C CA . ALA A 1 91 ? -3.760 -3.420 1.275 1.00 81.38 91 ALA A CA 1
ATOM 723 C C . ALA A 1 91 ? -4.355 -3.172 -0.122 1.00 81.38 91 ALA A C 1
ATOM 725 O O . ALA A 1 91 ? -3.634 -2.721 -1.012 1.00 81.38 91 ALA A O 1
ATOM 726 N N . MET A 1 92 ? -5.667 -3.361 -0.300 1.00 85.50 92 MET A N 1
ATOM 727 C CA . MET A 1 92 ? -6.374 -3.038 -1.547 1.00 85.50 92 MET A CA 1
ATOM 728 C C . MET A 1 92 ? -6.178 -1.572 -1.943 1.00 85.50 92 MET A C 1
ATOM 730 O O . MET A 1 92 ? -5.780 -1.277 -3.069 1.00 85.50 92 MET A O 1
ATOM 734 N N . LEU A 1 93 ? -6.391 -0.637 -1.014 1.00 85.38 93 LEU A N 1
ATOM 735 C CA . LEU A 1 93 ? -6.235 0.794 -1.299 1.00 85.38 93 LEU A CA 1
ATOM 736 C C . LEU A 1 93 ? -4.797 1.156 -1.680 1.00 85.38 93 LEU A C 1
ATOM 738 O O . LEU A 1 93 ? -4.580 1.975 -2.576 1.00 85.38 93 LEU A O 1
ATOM 742 N N . LEU A 1 94 ? -3.815 0.536 -1.024 1.00 84.69 94 LEU A N 1
ATOM 743 C CA . LEU A 1 94 ? -2.400 0.736 -1.331 1.00 84.69 94 LEU A CA 1
ATOM 744 C C . LEU A 1 94 ? -2.042 0.209 -2.724 1.00 84.69 94 LEU A C 1
ATOM 746 O O . LEU A 1 94 ? -1.379 0.915 -3.484 1.00 84.69 94 LEU A O 1
ATOM 750 N N . LEU A 1 95 ? -2.506 -0.991 -3.082 1.00 85.56 95 LEU A N 1
ATOM 751 C CA . LEU A 1 95 ? -2.264 -1.597 -4.395 1.00 85.56 95 LEU A CA 1
ATOM 752 C C . LEU A 1 95 ? -2.941 -0.810 -5.519 1.00 85.56 95 LEU A C 1
ATOM 754 O O . LEU A 1 95 ? -2.311 -0.543 -6.541 1.00 85.56 95 LEU A O 1
ATOM 758 N N . LEU A 1 96 ? -4.182 -0.363 -5.309 1.00 88.62 96 LEU A N 1
ATOM 759 C CA . LEU A 1 96 ? -4.902 0.468 -6.273 1.00 88.62 96 LEU A CA 1
ATOM 760 C C . LEU A 1 96 ? -4.179 1.800 -6.507 1.00 88.62 96 LEU A C 1
ATOM 762 O O . LEU A 1 96 ? -4.025 2.243 -7.647 1.00 88.62 96 LEU A O 1
ATOM 766 N N . LYS A 1 97 ? -3.699 2.441 -5.435 1.00 88.19 97 LYS A N 1
ATOM 767 C CA . LYS A 1 97 ? -2.892 3.658 -5.552 1.00 88.19 97 LYS A CA 1
ATOM 768 C C . LYS A 1 97 ? -1.593 3.400 -6.320 1.00 88.19 97 LYS A C 1
ATOM 770 O O . LYS A 1 97 ? -1.273 4.174 -7.219 1.00 88.19 97 LYS A O 1
ATOM 775 N N . LEU A 1 98 ? -0.867 2.331 -5.993 1.00 87.94 98 LEU A N 1
ATOM 776 C CA . LEU A 1 98 ? 0.394 2.008 -6.657 1.00 87.94 98 LEU A CA 1
ATOM 777 C C . LEU A 1 98 ? 0.227 1.678 -8.137 1.00 87.94 98 LEU A C 1
ATOM 779 O O . LEU A 1 98 ? 1.024 2.169 -8.931 1.00 87.94 98 LEU A O 1
ATOM 783 N N . SER A 1 99 ? -0.813 0.930 -8.516 1.00 90.69 99 SER A N 1
ATOM 784 C CA . SER A 1 99 ? -1.130 0.688 -9.930 1.00 90.69 99 SER A CA 1
ATOM 785 C C . SER A 1 99 ? -1.255 2.011 -10.693 1.00 90.69 99 SER A C 1
ATOM 787 O O . SER A 1 99 ? -0.586 2.216 -11.706 1.00 90.69 99 SER A O 1
ATOM 789 N N . ASN A 1 100 ? -2.036 2.956 -10.159 1.00 92.31 100 ASN A N 1
ATOM 790 C CA . ASN A 1 100 ? -2.217 4.267 -10.783 1.00 92.31 100 ASN A CA 1
ATOM 791 C C . ASN A 1 100 ? -0.913 5.079 -10.846 1.00 92.31 100 ASN A C 1
ATOM 793 O O . ASN A 1 100 ? -0.632 5.708 -11.868 1.00 92.31 100 ASN A O 1
ATOM 797 N N . ASP A 1 101 ? -0.103 5.051 -9.782 1.00 90.81 101 ASP A N 1
ATOM 798 C CA . ASP A 1 101 ? 1.192 5.738 -9.754 1.00 90.81 101 ASP A CA 1
ATOM 799 C C . ASP A 1 101 ? 2.152 5.150 -10.809 1.00 90.81 101 ASP A C 1
ATOM 801 O O . ASP A 1 101 ? 2.819 5.905 -11.517 1.00 90.81 101 ASP A O 1
ATOM 805 N N . PHE A 1 102 ? 2.181 3.824 -10.982 1.00 90.25 102 PHE A N 1
ATOM 806 C CA . PHE A 1 102 ? 2.994 3.168 -12.009 1.00 90.25 102 PHE A CA 1
ATOM 807 C C . PHE A 1 102 ? 2.479 3.427 -13.426 1.00 90.25 102 PHE A C 1
ATOM 809 O O . PHE A 1 102 ? 3.278 3.744 -14.301 1.00 90.25 102 PHE A O 1
ATOM 816 N N . LYS A 1 103 ? 1.163 3.414 -13.664 1.00 92.31 103 LYS A N 1
ATOM 817 C CA . LYS A 1 103 ? 0.585 3.812 -14.963 1.00 92.31 103 LYS A CA 1
ATOM 818 C C . LYS A 1 103 ? 0.964 5.243 -15.340 1.00 92.31 103 LYS A C 1
ATOM 820 O O . LYS A 1 103 ? 1.292 5.523 -16.493 1.00 92.31 103 LYS A O 1
ATOM 825 N N . MET A 1 104 ? 0.963 6.148 -14.363 1.00 93.38 104 MET A N 1
ATOM 826 C CA . MET A 1 104 ? 1.406 7.527 -14.559 1.00 93.38 104 MET A CA 1
ATOM 827 C C . MET A 1 104 ? 2.922 7.633 -14.795 1.00 93.38 104 MET A C 1
ATOM 829 O O . MET A 1 104 ? 3.368 8.503 -15.538 1.00 93.38 104 MET A O 1
ATOM 833 N N . GLU A 1 105 ? 3.741 6.799 -14.158 1.00 90.44 105 GLU A N 1
ATOM 834 C CA . GLU A 1 105 ? 5.185 6.768 -14.420 1.00 90.44 105 GLU A CA 1
ATOM 835 C C . GLU A 1 105 ? 5.502 6.176 -15.792 1.00 90.44 105 GLU A C 1
ATOM 837 O O . GLU A 1 105 ? 6.324 6.747 -16.512 1.00 90.44 105 GLU A O 1
ATOM 842 N N . ASN A 1 106 ? 4.794 5.123 -16.206 1.00 90.19 106 ASN A N 1
ATOM 843 C CA . ASN A 1 106 ? 4.891 4.560 -17.549 1.00 90.19 106 ASN A CA 1
ATOM 844 C C . ASN A 1 106 ? 4.540 5.613 -18.609 1.00 90.19 106 ASN A C 1
ATOM 846 O O . ASN A 1 106 ? 5.285 5.810 -19.561 1.00 90.19 106 ASN A O 1
ATOM 850 N N . SER A 1 107 ? 3.463 6.385 -18.416 1.00 91.69 107 SER A N 1
ATOM 851 C CA . SER A 1 107 ? 3.084 7.427 -19.383 1.00 91.69 107 SER A CA 1
ATOM 852 C C . SER A 1 107 ? 4.120 8.553 -19.516 1.00 91.69 107 SER A C 1
ATOM 854 O O . SER A 1 107 ? 4.201 9.189 -20.566 1.00 91.69 107 SER A O 1
ATOM 856 N N . LYS A 1 108 ? 4.935 8.786 -18.478 1.00 93.31 108 LYS A N 1
ATOM 857 C CA . LYS A 1 108 ? 6.012 9.791 -18.471 1.00 93.31 108 LYS A CA 1
ATOM 858 C C . LYS A 1 108 ? 7.340 9.268 -19.011 1.00 93.31 108 LYS A C 1
ATOM 860 O O . LYS A 1 108 ? 8.072 10.026 -19.638 1.00 93.31 108 LYS A O 1
ATOM 865 N N . THR A 1 109 ? 7.677 8.021 -18.701 1.00 89.81 109 THR A N 1
ATOM 866 C CA . THR A 1 109 ? 9.009 7.442 -18.954 1.00 89.81 109 THR A CA 1
ATOM 867 C C . THR A 1 109 ? 9.033 6.482 -20.137 1.00 89.81 109 THR A C 1
ATOM 869 O O . THR A 1 109 ? 10.094 6.286 -20.719 1.00 89.81 109 THR A O 1
ATOM 872 N N . GLN A 1 110 ? 7.878 5.917 -20.501 1.00 89.94 110 GLN A N 1
ATOM 873 C CA . GLN A 1 110 ? 7.716 4.827 -21.466 1.00 89.94 110 GLN A CA 1
ATOM 874 C C . GLN A 1 110 ? 8.527 3.570 -21.110 1.00 89.94 110 GLN A C 1
ATOM 876 O O . GLN A 1 110 ? 8.850 2.772 -21.989 1.00 89.94 110 GLN A O 1
ATOM 881 N N . ASP A 1 111 ? 8.874 3.391 -19.831 1.00 84.81 111 ASP A N 1
ATOM 882 C CA . ASP A 1 111 ? 9.590 2.207 -19.366 1.00 84.81 111 ASP A CA 1
ATOM 883 C C . ASP A 1 111 ? 8.596 1.053 -19.112 1.00 84.81 111 ASP A C 1
ATOM 885 O O . ASP A 1 111 ? 7.732 1.166 -18.230 1.00 84.81 111 ASP A O 1
ATOM 889 N N . PRO A 1 112 ? 8.718 -0.076 -19.842 1.00 84.19 112 PRO A N 1
ATOM 890 C CA . PRO A 1 112 ? 7.803 -1.208 -19.721 1.00 84.19 112 PRO A CA 1
ATOM 891 C C . PRO A 1 112 ? 7.792 -1.832 -18.322 1.00 84.19 112 PRO A C 1
ATOM 893 O O . PRO A 1 112 ? 6.825 -2.511 -17.974 1.00 84.19 112 PRO A O 1
ATOM 896 N N . ILE A 1 113 ? 8.813 -1.591 -17.486 1.00 83.88 113 ILE A N 1
ATOM 897 C CA . ILE A 1 113 ? 8.816 -2.091 -16.108 1.00 83.88 113 ILE A CA 1
ATOM 898 C C . ILE A 1 113 ? 7.620 -1.569 -15.311 1.00 83.88 113 ILE A C 1
ATOM 900 O O . ILE A 1 113 ? 7.063 -2.292 -14.487 1.00 83.88 113 ILE A O 1
ATOM 904 N N . PHE A 1 114 ? 7.188 -0.333 -15.568 1.00 85.50 114 PHE A N 1
ATOM 905 C CA . PHE A 1 114 ? 6.058 0.262 -14.865 1.00 85.50 114 PHE A CA 1
ATOM 906 C C . PHE A 1 114 ? 4.727 -0.348 -15.298 1.00 85.50 114 PHE A C 1
ATOM 908 O O . PHE A 1 114 ? 3.810 -0.436 -14.483 1.00 85.50 114 PHE A O 1
ATOM 915 N N . ASP A 1 115 ? 4.630 -0.827 -16.537 1.00 85.44 115 ASP A N 1
ATOM 916 C CA . ASP A 1 115 ? 3.453 -1.555 -17.007 1.00 85.44 115 ASP A CA 1
ATOM 917 C C . ASP A 1 115 ? 3.328 -2.901 -16.283 1.00 85.44 115 ASP A C 1
ATOM 919 O O . ASP A 1 115 ? 2.293 -3.186 -15.679 1.00 85.44 115 ASP A O 1
ATOM 923 N N . VAL A 1 116 ? 4.435 -3.653 -16.212 1.00 83.88 116 VAL A N 1
ATOM 924 C CA . VAL A 1 116 ? 4.535 -4.912 -15.453 1.00 83.88 116 VAL A CA 1
ATOM 925 C C . VAL A 1 116 ? 4.184 -4.694 -13.980 1.00 83.88 116 VAL A C 1
ATOM 927 O O . VAL A 1 116 ? 3.376 -5.429 -13.417 1.00 83.88 116 VAL A O 1
ATOM 930 N N . LEU A 1 117 ? 4.749 -3.657 -13.356 1.00 83.50 117 LEU A N 1
ATOM 931 C CA . LEU A 1 117 ? 4.472 -3.308 -11.962 1.00 83.50 117 LEU A CA 1
ATOM 932 C C . LEU A 1 117 ? 3.000 -2.943 -11.737 1.00 83.50 117 LEU A C 1
ATOM 934 O O . LEU A 1 117 ? 2.418 -3.338 -10.726 1.00 83.50 117 LEU A O 1
ATOM 938 N N . SER A 1 118 ? 2.389 -2.208 -12.669 1.00 87.31 118 SER A N 1
ATOM 939 C CA . SER A 1 118 ? 0.977 -1.840 -12.572 1.00 87.31 118 SER A CA 1
ATOM 940 C C . SER A 1 118 ? 0.059 -3.055 -12.698 1.00 87.31 118 SER A C 1
ATOM 942 O O . SER A 1 118 ? -0.805 -3.244 -11.843 1.00 87.31 118 SER A O 1
ATOM 944 N N . SER A 1 119 ? 0.301 -3.930 -13.680 1.00 85.56 119 SER A N 1
ATOM 945 C CA . SER A 1 119 ? -0.462 -5.166 -13.870 1.00 85.56 119 SER A CA 1
ATOM 946 C C . SER A 1 119 ? -0.324 -6.091 -12.665 1.00 85.56 119 SER A C 1
ATOM 948 O O . SER A 1 119 ? -1.313 -6.655 -12.198 1.00 85.56 119 SER A O 1
ATOM 950 N N . TRP A 1 120 ? 0.879 -6.177 -12.099 1.00 83.56 120 TRP A N 1
ATOM 951 C CA . TRP A 1 120 ? 1.126 -6.927 -10.878 1.00 83.56 120 TRP A CA 1
ATOM 952 C C . TRP A 1 120 ? 0.282 -6.393 -9.702 1.00 83.56 120 TRP A C 1
ATOM 954 O O . TRP A 1 120 ? -0.389 -7.169 -9.019 1.00 83.56 120 TRP A O 1
ATOM 964 N N . CYS A 1 121 ? 0.236 -5.069 -9.500 1.00 83.31 121 CYS A N 1
ATOM 965 C CA . CYS A 1 121 ? -0.607 -4.460 -8.465 1.00 83.31 121 CYS A CA 1
ATOM 966 C C . CYS A 1 121 ? -2.106 -4.723 -8.686 1.00 83.31 121 CYS A C 1
ATOM 968 O O . CYS A 1 121 ? -2.833 -4.939 -7.716 1.00 83.31 121 CYS A O 1
ATOM 970 N N . GLU A 1 122 ? -2.573 -4.709 -9.935 1.00 86.69 122 GLU A N 1
ATOM 971 C CA . GLU A 1 122 ? -3.979 -4.968 -10.278 1.00 86.69 122 GLU A CA 1
ATOM 972 C C . GLU A 1 122 ? -4.384 -6.414 -10.023 1.00 86.69 122 GLU A C 1
ATOM 974 O O . GLU A 1 122 ? -5.447 -6.656 -9.449 1.00 86.69 122 GLU A O 1
ATOM 979 N N . ASN A 1 123 ? -3.513 -7.361 -10.364 1.00 83.25 123 ASN A N 1
ATOM 980 C CA . ASN A 1 123 ? -3.737 -8.773 -10.084 1.00 83.25 123 ASN A CA 1
ATOM 981 C C . ASN A 1 123 ? -3.791 -9.023 -8.573 1.00 83.25 123 ASN A C 1
ATOM 983 O O . ASN A 1 123 ? -4.756 -9.605 -8.082 1.00 83.25 123 ASN A O 1
ATOM 987 N N . ALA A 1 124 ? -2.814 -8.513 -7.813 1.00 79.00 124 ALA A N 1
ATOM 988 C CA . ALA A 1 124 ? -2.795 -8.637 -6.354 1.00 79.00 124 ALA A CA 1
ATOM 989 C C . ALA A 1 124 ? -4.042 -8.012 -5.700 1.00 79.00 124 ALA A C 1
ATOM 991 O O . ALA A 1 124 ? -4.617 -8.577 -4.770 1.00 79.00 124 ALA A O 1
ATOM 992 N N . HIS A 1 125 ? -4.501 -6.866 -6.212 1.00 84.44 125 HIS A N 1
ATOM 993 C CA . HIS A 1 125 ? -5.754 -6.253 -5.781 1.00 84.44 125 HIS A CA 1
ATOM 994 C C . HIS A 1 125 ? -6.961 -7.158 -6.079 1.00 84.44 125 HIS A C 1
ATOM 996 O O . HIS A 1 125 ? -7.819 -7.336 -5.216 1.00 84.44 125 HIS A O 1
ATOM 1002 N N . GLY A 1 126 ? -7.025 -7.744 -7.280 1.00 82.38 126 GLY A N 1
ATOM 1003 C CA . GLY A 1 126 ? -8.065 -8.696 -7.674 1.00 82.38 126 GLY A CA 1
ATOM 1004 C C . GLY A 1 126 ? -8.181 -9.877 -6.708 1.00 82.38 126 GLY A C 1
ATOM 1005 O O . GLY A 1 126 ? -9.277 -10.156 -6.225 1.00 82.38 126 GLY A O 1
ATOM 1006 N N . HIS A 1 127 ? -7.051 -10.486 -6.337 1.00 80.44 127 HIS A N 1
ATOM 1007 C CA . HIS A 1 127 ? -7.001 -11.600 -5.379 1.00 80.44 127 HIS A CA 1
ATOM 1008 C C . HIS A 1 127 ? -7.543 -11.238 -4.004 1.00 80.44 127 HIS A C 1
ATOM 1010 O O . HIS A 1 127 ? -8.340 -11.980 -3.431 1.00 80.44 127 HIS A O 1
ATOM 1016 N N . LEU A 1 128 ? -7.162 -10.073 -3.479 1.00 79.44 128 LEU A N 1
ATOM 1017 C CA . LEU A 1 128 ? -7.700 -9.600 -2.206 1.00 79.44 128 LEU A CA 1
ATOM 1018 C C . LEU A 1 128 ? -9.220 -9.412 -2.283 1.00 79.44 128 LEU A C 1
ATOM 1020 O O . LEU A 1 128 ? -9.929 -9.760 -1.340 1.00 79.44 128 LEU A O 1
ATOM 1024 N N . VAL A 1 129 ? -9.728 -8.862 -3.392 1.00 83.38 129 VAL A N 1
ATOM 1025 C CA . VAL A 1 129 ? -11.168 -8.624 -3.583 1.00 83.38 129 VAL A CA 1
ATOM 1026 C C . VAL A 1 129 ? -11.933 -9.941 -3.660 1.00 83.38 129 VAL A C 1
ATOM 1028 O O . VAL A 1 129 ? -13.022 -10.052 -3.098 1.00 83.38 129 VAL A O 1
ATOM 1031 N N . GLU A 1 130 ? -11.386 -10.944 -4.340 1.00 82.06 130 GLU A N 1
ATOM 1032 C CA . GLU A 1 130 ? -11.973 -12.284 -4.380 1.00 82.06 130 GLU A CA 1
ATOM 1033 C C . GLU A 1 130 ? -11.961 -12.949 -3.000 1.00 82.06 130 GLU A C 1
ATOM 1035 O O . GLU A 1 130 ? -12.990 -13.474 -2.575 1.00 82.06 130 GLU A O 1
ATOM 1040 N N . GLY A 1 131 ? -10.856 -12.841 -2.258 1.00 77.31 131 GLY A N 1
ATOM 1041 C CA . GLY A 1 131 ? -10.758 -13.338 -0.886 1.00 77.31 131 GLY A CA 1
ATOM 1042 C C . GLY A 1 131 ? -11.777 -12.699 0.065 1.00 77.31 131 GLY A C 1
ATOM 1043 O O . GLY A 1 131 ? -12.434 -13.406 0.827 1.00 77.31 131 GLY A O 1
ATOM 1044 N N . GLU A 1 132 ? -11.970 -11.378 -0.005 1.00 75.69 132 GLU A N 1
ATOM 1045 C CA . GLU A 1 132 ? -13.008 -10.666 0.762 1.00 75.69 132 GLU A CA 1
ATOM 1046 C C . GLU A 1 132 ? -14.424 -11.126 0.384 1.00 75.69 132 GLU A C 1
ATOM 1048 O O . GLU A 1 132 ? -15.239 -11.404 1.263 1.00 75.69 132 GLU A O 1
ATOM 1053 N N . LYS A 1 133 ? -14.720 -11.291 -0.914 1.00 76.25 133 LYS A N 1
ATOM 1054 C CA . LYS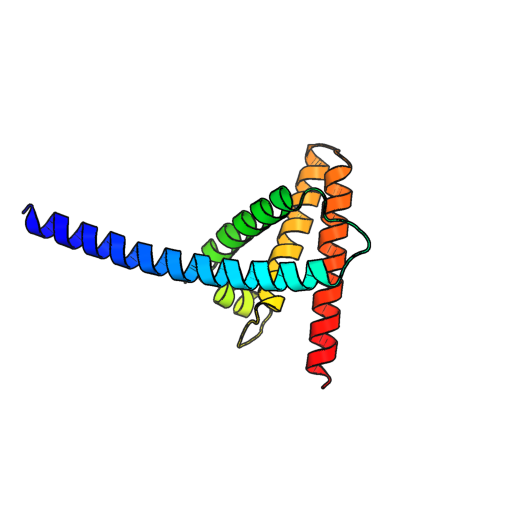 A 1 133 ? -16.027 -11.805 -1.368 1.00 76.25 133 LYS A CA 1
ATOM 1055 C C . LYS A 1 133 ? -16.315 -13.200 -0.821 1.00 76.25 133 LYS A C 1
ATOM 1057 O O . LYS A 1 133 ? -17.446 -13.469 -0.428 1.00 76.25 133 LYS A O 1
ATOM 1062 N N . MET A 1 134 ? -15.311 -14.076 -0.787 1.00 72.50 134 MET A N 1
ATOM 1063 C CA . MET A 1 134 ? -15.459 -15.424 -0.236 1.00 72.50 134 MET A CA 1
ATOM 1064 C C . MET A 1 134 ? -15.697 -15.403 1.279 1.00 72.50 134 MET A C 1
ATOM 1066 O O . MET A 1 134 ? -16.545 -16.150 1.758 1.00 72.50 134 MET A O 1
ATOM 1070 N N . LYS A 1 135 ? -15.022 -14.516 2.025 1.00 71.38 135 LYS A N 1
ATOM 1071 C CA . LYS A 1 135 ? -15.251 -14.322 3.471 1.00 71.38 135 LYS A CA 1
ATOM 1072 C C . LYS A 1 135 ? -16.631 -13.729 3.782 1.00 71.38 135 LYS A C 1
ATOM 1074 O O . LYS A 1 135 ? -17.220 -14.064 4.798 1.00 71.38 135 LYS A O 1
ATOM 1079 N N . GLY A 1 136 ? -17.160 -12.858 2.921 1.00 59.25 136 GLY A N 1
ATOM 1080 C CA . GLY A 1 136 ? -18.503 -12.283 3.075 1.00 59.25 136 GLY A CA 1
ATOM 1081 C C . GLY A 1 136 ? -19.655 -13.241 2.739 1.00 59.25 136 GLY A C 1
ATOM 1082 O O . GLY A 1 136 ? -20.811 -12.911 2.996 1.00 59.25 136 GLY A O 1
ATOM 1083 N N . LEU A 1 137 ? -19.354 -14.402 2.147 1.00 48.50 137 LEU A N 1
ATOM 1084 C CA . LEU A 1 137 ? -20.309 -15.465 1.809 1.00 48.50 137 LEU A CA 1
ATOM 1085 C C . LEU A 1 137 ? -20.300 -16.634 2.815 1.00 48.50 137 LEU A C 1
ATOM 1087 O O . LEU A 1 137 ? -21.148 -17.520 2.694 1.00 48.50 137 LEU A O 1
ATOM 1091 N N . SER A 1 138 ? -19.359 -16.654 3.768 1.00 42.38 138 SER A N 1
ATOM 1092 C CA . SER A 1 138 ? -19.255 -17.644 4.856 1.00 42.38 138 SER A CA 1
ATOM 1093 C C . SER A 1 138 ? -19.861 -17.128 6.153 1.00 42.38 138 SER A C 1
ATOM 1095 O O . SER A 1 138 ? -20.524 -17.928 6.847 1.00 42.38 138 SER A O 1
#

Foldseek 3Di:
DVVVVVVVVVVVCVVVVVVCVVLVVLLVLLVVVVVVLQVVDPDDNQDDPVVLSVLLSVLLQVCLVVDPNSDNQSSLCVVVVDPGDDSLSSNLSSLQVLLVVLVVVCVVPVDCVSVVNNVVSVVSSVVSVVVVVVVVVD

Organism: NCBI:txid2569538